Protein AF-A0A7J6I2P7-F1 (afdb_monomer_lite)

InterPro domains:
  IPR008030 NmrA-like domain [PF05368] (2-111)
  IPR036291 NAD(P)-binding domain superfamily [SSF51735] (2-71)
  IPR050608 NmrA-type oxidoreductase, Isoflavone reductase subfamily [PTHR43349] (1-120)

Sequence (121 aa):
VYVDEDDIARYTVKTVDDPRTLNKTVYLRPPKNILSQREVIGVWEKLIGKELHKSSISKQEFLANAKDLDYAWQVGMGHYYNVFFEGCLTNFEIGDEGVEATELYPEINYVSAVDYMKRYL

Foldseek 3Di:
DDFDPVVVVVLVVVLPPDPVLVQAAEAEDDPLAPDAPVVLQVLLCVLVVHDDDDDDDDLVRLLVVLPPDDPVSVVVSVVVSCCHPVVVNPPDDADPRYDYSCVVCVVDPTQGSNNVSNVVD

Secondary structure (DSSP, 8-state):
----HHHHHHHHHHHTT-TTTTT-EEE---GGG---HHHHHHHHHHHHTSPPP-----HHHHHHHHTTS-HHHHHHHHHHHIIIII-TTTSS---TTEEEHHHH-TT--PPPHHHHHGGG-

Radius of gyration: 17.25 Å; chains: 1; bounding box: 45×24×47 Å

Organism: Cannabis sativa (NCBI:txid3483)

Structure (mmCIF, N/CA/C/O backbone):
data_AF-A0A7J6I2P7-F1
#
_entry.id   AF-A0A7J6I2P7-F1
#
loop_
_atom_site.group_PDB
_atom_site.id
_atom_site.type_symbol
_atom_site.label_atom_id
_atom_site.label_alt_id
_atom_site.label_comp_id
_atom_site.label_asym_id
_atom_site.label_entity_id
_atom_site.label_seq_id
_atom_site.pdbx_PDB_ins_code
_atom_site.Cartn_x
_atom_site.Cartn_y
_atom_site.Cartn_z
_atom_site.occupancy
_atom_site.B_iso_or_equiv
_atom_site.auth_seq_id
_atom_site.auth_comp_id
_atom_site.auth_asym_id
_atom_site.auth_atom_id
_atom_site.pdbx_PDB_model_num
ATOM 1 N N . VAL A 1 1 ? -1.484 2.382 0.071 1.00 96.69 1 VAL A N 1
ATOM 2 C CA . VAL A 1 1 ? -1.370 1.634 -1.201 1.00 96.69 1 VAL A CA 1
ATOM 3 C C . VAL A 1 1 ? -1.627 0.180 -0.886 1.00 96.69 1 VAL A C 1
ATOM 5 O O . VAL A 1 1 ? -1.043 -0.307 0.073 1.00 96.69 1 VAL A O 1
ATOM 8 N N . TYR A 1 2 ? -2.520 -0.467 -1.627 1.00 97.75 2 TYR A N 1
ATOM 9 C CA . TYR A 1 2 ? -2.902 -1.864 -1.406 1.00 97.75 2 TYR A CA 1
ATOM 10 C C . TYR A 1 2 ? -2.613 -2.662 -2.675 1.00 97.75 2 TYR A C 1
ATOM 12 O O . TYR A 1 2 ? -2.937 -2.207 -3.771 1.00 97.75 2 TYR A O 1
ATOM 20 N N . VAL A 1 3 ? -1.988 -3.826 -2.556 1.00 98.19 3 VAL A N 1
ATOM 21 C CA . VAL A 1 3 ? -1.635 -4.663 -3.708 1.00 98.19 3 VAL A CA 1
ATOM 22 C C . VAL A 1 3 ? -1.940 -6.105 -3.339 1.00 98.19 3 VAL A C 1
ATOM 24 O O . VAL A 1 3 ? -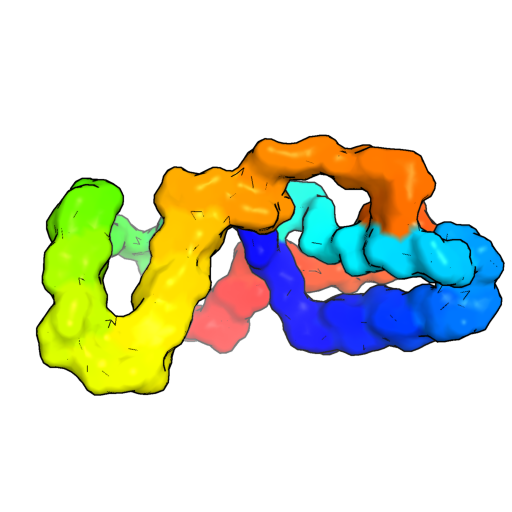1.605 -6.525 -2.235 1.00 98.19 3 VAL A O 1
ATOM 27 N N . ASP A 1 4 ? -2.617 -6.814 -4.238 1.00 98.31 4 ASP A N 1
ATOM 28 C CA . ASP A 1 4 ? -2.890 -8.243 -4.102 1.00 98.31 4 ASP A CA 1
ATOM 29 C C . ASP A 1 4 ? -1.577 -9.034 -4.193 1.00 98.31 4 ASP A C 1
ATOM 31 O O . ASP A 1 4 ? -0.670 -8.688 -4.955 1.00 98.31 4 ASP A O 1
ATOM 35 N N . GLU A 1 5 ? -1.461 -10.070 -3.373 1.00 98.44 5 GLU A N 1
ATOM 36 C CA . GLU A 1 5 ? -0.241 -10.851 -3.209 1.00 98.44 5 GLU A CA 1
ATOM 37 C C . GLU A 1 5 ? 0.193 -11.553 -4.506 1.00 98.44 5 GLU A C 1
ATOM 39 O O . GLU A 1 5 ? 1.394 -11.622 -4.792 1.00 98.44 5 GLU A O 1
ATOM 44 N N . ASP A 1 6 ? -0.758 -12.002 -5.331 1.00 98.31 6 ASP A N 1
ATOM 45 C CA . ASP A 1 6 ? -0.455 -12.638 -6.614 1.00 98.31 6 ASP A CA 1
ATOM 46 C C . ASP A 1 6 ? 0.070 -11.608 -7.619 1.00 98.31 6 ASP A C 1
ATOM 48 O O . ASP A 1 6 ? 0.984 -11.896 -8.396 1.00 98.31 6 ASP A O 1
ATOM 52 N N . ASP A 1 7 ? -0.447 -10.379 -7.591 1.00 98.38 7 ASP A N 1
ATOM 53 C CA . ASP A 1 7 ? 0.071 -9.302 -8.435 1.00 98.38 7 ASP A CA 1
ATOM 54 C C . ASP A 1 7 ? 1.473 -8.868 -8.015 1.00 98.38 7 ASP A C 1
ATOM 56 O O . ASP A 1 7 ? 2.316 -8.657 -8.890 1.00 98.38 7 ASP A O 1
ATOM 60 N N . ILE A 1 8 ? 1.763 -8.804 -6.707 1.00 98.50 8 ILE A N 1
ATOM 61 C CA . ILE A 1 8 ? 3.133 -8.592 -6.210 1.00 98.50 8 ILE A CA 1
ATOM 62 C C . ILE A 1 8 ? 4.059 -9.634 -6.844 1.00 98.50 8 ILE A C 1
ATOM 64 O O . ILE A 1 8 ? 5.058 -9.265 -7.460 1.00 98.50 8 ILE A O 1
ATOM 68 N N . ALA A 1 9 ? 3.697 -10.919 -6.777 1.00 98.56 9 ALA A N 1
ATOM 69 C CA . ALA A 1 9 ? 4.503 -11.993 -7.350 1.00 98.56 9 ALA A CA 1
ATOM 70 C C . ALA A 1 9 ? 4.684 -11.842 -8.872 1.00 98.56 9 ALA A C 1
ATOM 72 O O . ALA A 1 9 ? 5.799 -11.976 -9.384 1.00 98.56 9 ALA A O 1
ATOM 73 N N . ARG A 1 10 ? 3.612 -11.515 -9.606 1.00 98.38 10 ARG A N 1
ATOM 74 C CA . ARG A 1 10 ? 3.651 -11.303 -11.064 1.00 98.38 10 ARG A CA 1
ATOM 75 C C . ARG A 1 10 ? 4.585 -10.159 -11.450 1.00 98.38 10 ARG A C 1
ATOM 77 O O . ARG A 1 10 ? 5.408 -10.337 -12.350 1.00 98.38 10 ARG A O 1
ATOM 84 N N . TYR A 1 11 ? 4.482 -9.014 -10.776 1.00 98.50 11 TYR A N 1
ATOM 85 C CA . TYR A 1 11 ? 5.379 -7.884 -11.008 1.00 98.50 11 TYR A CA 1
ATOM 86 C C . TYR A 1 11 ? 6.820 -8.245 -10.645 1.00 98.50 11 TYR A C 1
ATOM 88 O O . TYR A 1 11 ? 7.719 -7.993 -11.440 1.00 98.50 11 TYR A O 1
ATOM 96 N N . THR A 1 12 ? 7.059 -8.907 -9.510 1.00 98.56 12 THR A N 1
ATOM 97 C CA . THR A 1 12 ? 8.406 -9.344 -9.118 1.00 98.56 12 THR A CA 1
ATOM 98 C C . THR A 1 12 ? 9.044 -10.240 -10.180 1.00 98.56 12 THR A C 1
ATOM 100 O O . THR A 1 12 ? 10.169 -9.972 -10.591 1.00 98.56 12 THR A O 1
ATOM 103 N N . VAL A 1 13 ? 8.331 -11.241 -10.706 1.00 98.38 13 VAL A N 1
ATOM 104 C CA . VAL A 1 13 ? 8.865 -12.122 -11.763 1.00 98.38 13 VAL A CA 1
ATOM 105 C C . VAL A 1 13 ? 9.206 -11.341 -13.034 1.00 98.38 13 VAL A C 1
ATOM 107 O O . VAL A 1 13 ? 10.249 -11.583 -13.637 1.00 98.38 13 VAL A O 1
ATOM 110 N N . LYS A 1 14 ? 8.377 -10.365 -13.426 1.00 98.06 14 LYS A N 1
ATOM 111 C CA . LYS A 1 14 ? 8.650 -9.506 -14.592 1.00 98.06 14 LYS A CA 1
ATOM 112 C C . LYS A 1 14 ? 9.931 -8.688 -14.455 1.00 98.06 14 LYS A C 1
ATOM 114 O O . LYS A 1 14 ? 10.557 -8.391 -15.466 1.00 98.06 14 LYS A O 1
ATOM 119 N N . THR A 1 15 ? 10.316 -8.344 -13.228 1.00 97.94 15 THR A N 1
ATOM 120 C CA . THR A 1 15 ? 11.482 -7.492 -12.970 1.00 97.94 15 THR A CA 1
ATOM 121 C C . THR A 1 15 ? 12.820 -8.223 -13.028 1.00 97.94 15 THR A C 1
ATOM 123 O O . THR A 1 15 ? 13.839 -7.546 -13.092 1.00 97.94 15 THR A O 1
ATOM 126 N N . VAL A 1 16 ? 12.847 -9.563 -13.001 1.00 97.69 16 VAL A N 1
ATOM 127 C CA . VAL A 1 16 ? 14.088 -10.342 -12.806 1.00 97.69 16 VAL A CA 1
ATOM 128 C C . VAL A 1 16 ? 15.095 -10.141 -13.942 1.00 97.69 16 VAL A C 1
ATOM 130 O O . VAL A 1 16 ? 16.265 -9.883 -13.675 1.00 97.69 16 VAL A O 1
ATOM 133 N N . ASP A 1 17 ? 14.633 -10.220 -15.191 1.00 97.44 17 ASP A N 1
ATOM 134 C CA . ASP A 1 17 ? 15.485 -10.149 -16.389 1.00 97.44 17 ASP A CA 1
ATOM 135 C C . ASP A 1 17 ? 15.293 -8.840 -17.180 1.00 97.44 17 ASP A C 1
ATOM 137 O O . ASP A 1 17 ? 15.722 -8.717 -18.329 1.00 97.44 17 ASP A O 1
ATOM 141 N N . ASP A 1 18 ? 14.618 -7.850 -16.591 1.00 98.31 18 ASP A N 1
ATOM 142 C CA . ASP A 1 18 ? 14.362 -6.567 -17.240 1.00 98.31 18 ASP A CA 1
ATOM 143 C C . ASP A 1 18 ? 15.523 -5.590 -16.982 1.00 98.31 18 ASP A C 1
ATOM 145 O O . ASP A 1 18 ? 15.720 -5.145 -15.853 1.00 98.31 18 ASP A O 1
ATOM 149 N N . PRO A 1 19 ? 16.294 -5.168 -17.998 1.00 98.00 19 PRO A N 1
ATOM 150 C CA . PRO A 1 19 ? 17.409 -4.248 -17.780 1.00 98.00 19 PRO A CA 1
ATOM 151 C C . PRO A 1 19 ? 16.970 -2.880 -17.229 1.00 98.00 19 PRO A C 1
ATOM 153 O O . PRO A 1 19 ? 17.800 -2.160 -16.678 1.00 98.00 19 PRO A O 1
ATOM 156 N N . ARG A 1 20 ? 15.682 -2.510 -17.342 1.00 97.81 20 ARG A N 1
ATOM 157 C CA . ARG A 1 20 ? 15.133 -1.258 -16.788 1.00 97.81 20 ARG A CA 1
ATOM 158 C C . ARG A 1 20 ? 15.066 -1.262 -15.257 1.00 97.81 20 ARG A C 1
ATOM 160 O O . ARG A 1 20 ? 14.976 -0.191 -14.664 1.00 97.81 20 ARG A O 1
ATOM 167 N N . THR A 1 21 ? 15.109 -2.434 -14.620 1.00 98.31 21 THR A N 1
ATOM 168 C CA . THR A 1 21 ? 15.010 -2.604 -13.158 1.00 98.31 21 THR A CA 1
ATOM 169 C C . THR A 1 21 ? 16.371 -2.869 -12.503 1.00 98.31 21 THR A C 1
ATOM 171 O O . THR A 1 21 ? 16.477 -2.859 -11.275 1.00 98.31 21 THR A O 1
ATOM 174 N N . LEU A 1 22 ? 17.432 -3.068 -13.298 1.00 98.00 22 LEU A N 1
ATOM 175 C CA . LEU A 1 22 ? 18.784 -3.326 -12.806 1.00 98.00 22 LEU A CA 1
ATOM 176 C C . LEU A 1 22 ? 19.274 -2.174 -11.915 1.00 98.00 22 LEU A C 1
ATOM 178 O O . LEU A 1 22 ? 19.367 -1.030 -12.360 1.00 98.00 22 LEU A O 1
ATOM 182 N N . ASN A 1 23 ? 19.640 -2.494 -10.669 1.00 97.62 23 ASN A N 1
ATOM 183 C CA . ASN A 1 23 ? 20.067 -1.528 -9.649 1.00 97.62 23 ASN A CA 1
ATOM 184 C C . ASN A 1 23 ? 19.030 -0.417 -9.379 1.00 97.62 23 ASN A C 1
ATOM 186 O O . ASN A 1 23 ? 19.402 0.715 -9.072 1.00 97.62 23 ASN A O 1
ATOM 190 N N . LYS A 1 24 ? 17.733 -0.726 -9.509 1.00 98.31 24 LYS A N 1
ATOM 191 C CA . LYS A 1 24 ? 16.628 0.186 -9.187 1.00 98.31 24 LYS A CA 1
ATOM 192 C C . LYS A 1 24 ? 15.780 -0.348 -8.041 1.00 98.31 24 LYS A C 1
ATOM 194 O O . LYS A 1 24 ? 15.671 -1.554 -7.831 1.00 98.31 24 LYS A O 1
ATOM 199 N N . THR A 1 25 ? 15.117 0.564 -7.338 1.00 98.50 25 THR A N 1
ATOM 200 C CA . THR A 1 25 ? 13.995 0.211 -6.462 1.00 98.50 25 THR A CA 1
ATOM 201 C C . THR A 1 25 ? 12.717 0.167 -7.292 1.00 98.50 25 THR A C 1
ATOM 203 O O . THR A 1 25 ? 12.304 1.182 -7.850 1.00 98.50 25 THR A O 1
ATOM 206 N N . VAL A 1 26 ? 12.075 -0.997 -7.374 1.00 98.38 26 VAL A N 1
ATOM 207 C CA . VAL A 1 26 ? 10.781 -1.134 -8.053 1.00 98.38 26 VAL A CA 1
ATOM 208 C C . VAL A 1 26 ? 9.662 -0.870 -7.048 1.00 98.38 26 VAL A C 1
ATOM 210 O O . VAL A 1 26 ? 9.519 -1.587 -6.059 1.00 98.38 26 VAL A O 1
ATOM 213 N N . TYR A 1 27 ? 8.863 0.160 -7.302 1.00 98.56 27 TYR A N 1
ATOM 214 C CA . TYR A 1 27 ? 7.700 0.521 -6.504 1.00 98.56 27 TYR A CA 1
ATOM 215 C C . TYR A 1 27 ? 6.431 -0.082 -7.098 1.00 98.56 27 TYR A C 1
ATOM 217 O O . TYR A 1 27 ? 6.265 -0.152 -8.314 1.00 98.56 27 TYR A O 1
ATOM 225 N N . LEU A 1 28 ? 5.510 -0.467 -6.217 1.00 98.38 28 LEU A N 1
ATOM 226 C CA . LEU A 1 28 ? 4.166 -0.900 -6.577 1.00 98.38 28 LEU A CA 1
ATOM 227 C C . LEU A 1 28 ? 3.177 0.151 -6.090 1.00 98.38 28 LEU A C 1
ATOM 229 O O . LEU A 1 28 ? 2.831 0.184 -4.908 1.00 98.38 28 LEU A O 1
ATOM 233 N N . ARG A 1 29 ? 2.737 1.030 -6.991 1.00 97.88 29 ARG A N 1
ATOM 234 C CA . ARG A 1 29 ? 1.734 2.068 -6.719 1.00 97.88 29 ARG A CA 1
ATOM 235 C C . ARG A 1 29 ? 0.597 2.019 -7.750 1.00 97.88 29 ARG A C 1
ATOM 237 O O . ARG A 1 29 ? 0.341 3.022 -8.412 1.00 97.88 29 ARG A O 1
ATOM 244 N N . PRO A 1 30 ? -0.139 0.891 -7.853 1.00 97.88 30 PRO A N 1
ATOM 245 C CA . PRO A 1 30 ? -1.259 0.770 -8.780 1.00 97.88 30 PRO A CA 1
ATOM 246 C C . PRO A 1 30 ? -2.278 1.901 -8.566 1.00 97.88 30 PRO A C 1
ATOM 248 O O . PRO A 1 30 ? -2.840 1.993 -7.467 1.00 97.88 30 PRO A O 1
ATOM 251 N N . PRO A 1 31 ? -2.571 2.737 -9.584 1.00 96.75 31 PRO A N 1
ATOM 252 C CA . PRO A 1 31 ? -3.344 3.967 -9.401 1.00 96.75 31 PRO A CA 1
ATOM 253 C C . PRO A 1 31 ? -4.709 3.777 -8.730 1.00 96.75 31 PRO A C 1
ATOM 255 O O . PRO A 1 31 ? -5.098 4.579 -7.886 1.00 96.75 31 PRO A O 1
ATOM 258 N N . LYS A 1 32 ? -5.431 2.687 -9.035 1.00 97.12 32 LYS A N 1
ATOM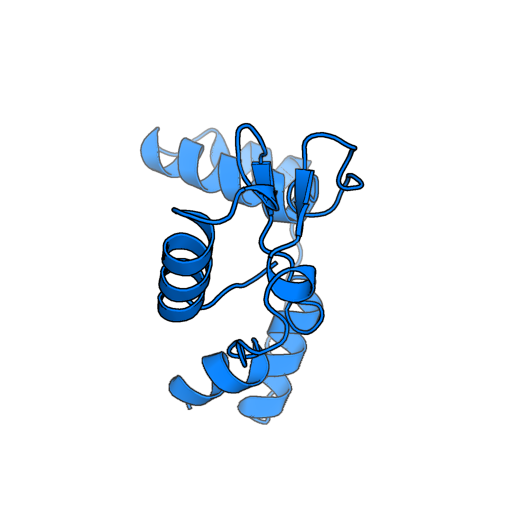 259 C CA . LYS A 1 32 ? -6.751 2.411 -8.429 1.00 97.12 32 LYS A CA 1
ATOM 260 C C . LYS A 1 32 ? -6.686 1.964 -6.963 1.00 97.12 32 LYS A C 1
ATOM 262 O O . LYS A 1 32 ? -7.729 1.902 -6.314 1.00 97.12 32 LYS A O 1
ATOM 267 N N . ASN A 1 33 ? -5.500 1.651 -6.441 1.00 98.31 33 ASN A N 1
ATOM 268 C CA . ASN A 1 33 ? -5.314 1.159 -5.073 1.00 98.31 33 ASN A CA 1
ATOM 269 C C . ASN A 1 33 ? -4.477 2.116 -4.205 1.00 98.31 33 ASN A C 1
ATOM 271 O O . ASN A 1 33 ? -4.093 1.778 -3.076 1.00 98.31 33 ASN A O 1
ATOM 275 N N . ILE A 1 34 ? -4.200 3.323 -4.703 1.00 98.00 34 ILE A N 1
ATOM 276 C CA . ILE A 1 34 ? -3.725 4.434 -3.884 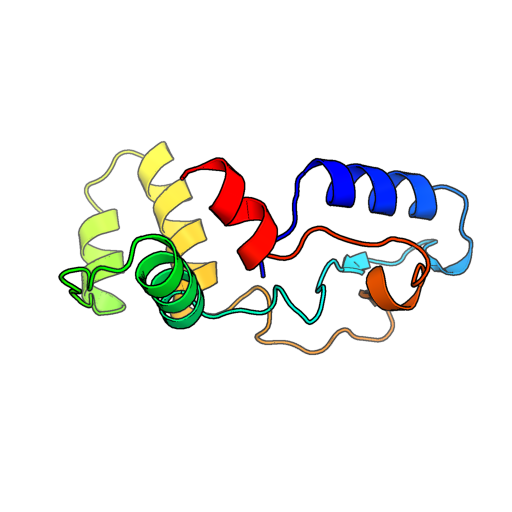1.00 98.00 34 ILE A CA 1
ATOM 277 C C . ILE A 1 34 ? -4.949 5.038 -3.194 1.00 98.00 34 ILE A C 1
ATOM 279 O O . ILE A 1 34 ? -5.622 5.908 -3.730 1.00 98.00 34 ILE A O 1
ATOM 283 N N . LEU A 1 35 ? -5.264 4.508 -2.014 1.00 98.06 35 LEU A N 1
ATOM 284 C CA . LEU A 1 35 ? -6.444 4.878 -1.239 1.00 98.06 35 LEU A CA 1
ATOM 285 C C . LEU A 1 35 ? -6.043 5.196 0.200 1.00 98.06 35 LEU A C 1
ATOM 287 O O . LEU A 1 35 ? -5.209 4.505 0.798 1.00 98.06 35 LEU A O 1
ATOM 291 N N . SER A 1 36 ? -6.688 6.201 0.776 1.00 97.81 36 SER A N 1
ATOM 292 C CA . SER A 1 36 ? -6.718 6.430 2.216 1.00 97.81 36 SER A CA 1
ATOM 293 C C . SER A 1 36 ? -7.546 5.353 2.926 1.00 97.81 36 SER A C 1
ATOM 295 O O . SER A 1 36 ? -8.387 4.676 2.329 1.00 97.81 36 SER A O 1
ATOM 297 N N . GLN A 1 37 ? -7.367 5.220 4.243 1.00 97.31 37 GLN A N 1
ATOM 298 C CA . GLN A 1 37 ? -8.190 4.313 5.052 1.00 97.31 37 GLN A CA 1
ATOM 299 C C . GLN A 1 37 ? -9.690 4.644 4.947 1.00 97.31 37 GLN A C 1
ATOM 301 O O . GLN A 1 37 ? -10.520 3.740 4.901 1.00 97.31 37 GLN A O 1
ATOM 306 N N . ARG A 1 38 ? -10.052 5.934 4.866 1.00 97.25 38 ARG A N 1
ATOM 307 C CA . ARG A 1 38 ? -11.456 6.359 4.739 1.00 97.25 38 ARG A CA 1
ATOM 308 C C . ARG A 1 38 ? -12.062 5.941 3.404 1.00 97.25 38 ARG A C 1
ATOM 310 O O . ARG A 1 38 ? -13.219 5.540 3.376 1.00 97.25 38 ARG A O 1
ATOM 317 N N . GLU A 1 39 ? -11.297 6.010 2.319 1.00 98.25 39 GLU A N 1
ATOM 318 C CA . GLU A 1 39 ? -11.758 5.555 1.004 1.00 98.25 39 GLU A CA 1
ATOM 319 C C . GLU A 1 39 ? -11.934 4.037 0.966 1.00 98.25 39 GLU A C 1
ATOM 321 O O . GLU A 1 39 ? -12.943 3.566 0.451 1.00 98.25 39 GLU A O 1
ATOM 326 N N . VAL A 1 40 ? -11.022 3.277 1.585 1.00 98.06 40 VAL A N 1
ATOM 327 C CA . VAL A 1 40 ? -11.172 1.821 1.763 1.00 98.06 40 VAL A CA 1
ATOM 328 C C . VAL A 1 40 ? -12.444 1.479 2.539 1.00 98.06 40 VAL A C 1
ATOM 330 O O . VAL A 1 40 ? -13.228 0.646 2.091 1.00 98.06 40 VAL A O 1
ATOM 333 N N . ILE A 1 41 ? -12.698 2.162 3.659 1.00 98.00 41 ILE A N 1
ATOM 334 C CA . ILE A 1 41 ? -13.939 1.988 4.427 1.00 98.00 41 ILE A CA 1
ATOM 335 C C . ILE A 1 41 ? -15.158 2.340 3.568 1.00 98.00 41 ILE A C 1
ATOM 337 O O . ILE A 1 41 ?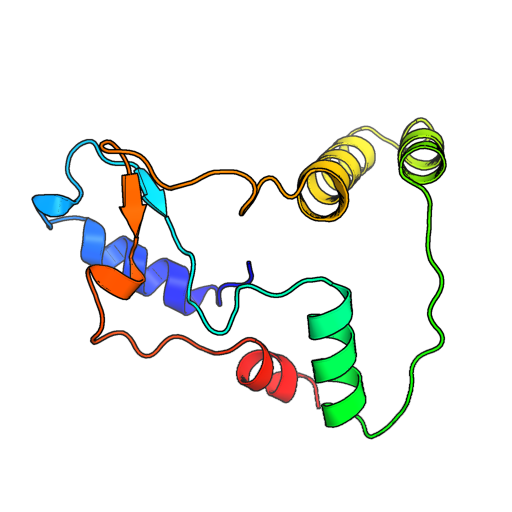 -16.124 1.589 3.558 1.00 98.00 41 ILE A O 1
ATOM 341 N N . GLY A 1 42 ? -15.107 3.431 2.800 1.00 98.19 42 GLY A N 1
ATOM 342 C CA . GLY A 1 42 ? -16.201 3.828 1.913 1.00 98.19 42 GLY A CA 1
ATOM 343 C C . GLY A 1 42 ? -16.466 2.827 0.782 1.00 98.19 42 GLY A C 1
ATOM 344 O O . GLY A 1 42 ? -17.616 2.640 0.388 1.00 98.19 42 GLY A O 1
ATOM 345 N N . VAL A 1 43 ? -15.431 2.157 0.265 1.00 97.81 43 VAL A N 1
ATOM 346 C CA . VAL A 1 43 ? -15.593 1.015 -0.649 1.00 97.81 43 VAL A CA 1
ATOM 347 C C . VAL A 1 43 ? -16.330 -0.115 0.062 1.00 97.81 43 VAL A C 1
ATOM 349 O O . VAL A 1 43 ? -17.320 -0.617 -0.466 1.00 97.81 43 VAL A O 1
ATOM 352 N N . TRP A 1 44 ? -15.896 -0.473 1.269 1.00 98.50 44 TRP A N 1
ATOM 353 C CA . TRP A 1 44 ? -16.505 -1.553 2.035 1.00 98.50 44 TRP A CA 1
ATOM 354 C C . TRP A 1 44 ? -17.971 -1.275 2.399 1.00 98.50 44 TRP A C 1
ATOM 356 O O . TRP A 1 44 ? -18.824 -2.121 2.157 1.00 98.50 44 TRP A O 1
ATOM 366 N N . GLU A 1 45 ? -18.298 -0.074 2.882 1.00 98.44 45 GLU A N 1
ATOM 367 C CA . GLU A 1 45 ? -19.670 0.350 3.213 1.00 98.44 45 GLU A CA 1
ATOM 368 C C . GLU A 1 45 ? -20.616 0.261 2.007 1.00 98.44 45 GLU A C 1
ATOM 370 O O . GLU A 1 45 ? -21.750 -0.204 2.139 1.00 98.44 45 GLU A O 1
ATOM 375 N N . LYS A 1 46 ? -20.138 0.649 0.815 1.00 97.94 46 LYS A N 1
ATOM 376 C CA . LYS A 1 46 ? -20.893 0.499 -0.440 1.00 97.94 46 LYS A CA 1
ATOM 377 C C . LYS A 1 46 ? -21.146 -0.966 -0.784 1.00 97.94 46 LYS A C 1
ATOM 379 O O . LYS A 1 46 ? -22.230 -1.286 -1.260 1.00 97.94 46 LYS A O 1
ATOM 384 N N . LEU A 1 47 ? -20.161 -1.835 -0.560 1.00 97.94 47 LEU A N 1
ATOM 385 C CA . LEU A 1 47 ? -20.265 -3.266 -0.844 1.00 97.94 47 LEU A CA 1
ATOM 386 C C . LEU A 1 47 ? -21.253 -3.971 0.096 1.00 97.94 47 LEU A C 1
ATOM 388 O O . LEU A 1 47 ? -22.063 -4.766 -0.369 1.00 97.94 47 LEU A O 1
ATOM 392 N N . ILE A 1 48 ? -21.233 -3.648 1.392 1.00 97.94 48 ILE A N 1
ATOM 393 C CA . ILE A 1 48 ? -22.133 -4.264 2.384 1.00 97.94 48 ILE A CA 1
ATOM 394 C C . ILE A 1 48 ? -23.501 -3.569 2.495 1.00 97.94 48 ILE A C 1
ATOM 396 O O . ILE A 1 48 ? -24.364 -4.033 3.239 1.00 97.94 48 ILE A O 1
ATOM 400 N N . GLY A 1 49 ? -23.702 -2.434 1.815 1.00 98.06 49 GLY A N 1
ATOM 401 C CA . GLY A 1 49 ? -24.946 -1.657 1.863 1.00 98.06 49 GLY A CA 1
ATOM 402 C C . GLY A 1 49 ? -25.273 -1.076 3.245 1.00 98.06 49 GLY A C 1
ATOM 403 O O . GLY A 1 49 ? -26.441 -0.841 3.554 1.00 98.06 49 GLY A O 1
ATOM 404 N N . LYS A 1 50 ? -24.263 -0.876 4.098 1.00 97.88 50 LYS A N 1
ATOM 405 C CA . LYS A 1 50 ? -24.420 -0.437 5.489 1.00 97.88 50 LYS A CA 1
ATOM 406 C C . LYS A 1 50 ? -23.316 0.536 5.877 1.00 97.88 50 LYS A C 1
ATOM 408 O O . LYS A 1 50 ? -22.142 0.286 5.622 1.00 97.88 50 LYS A O 1
ATOM 413 N N . GLU A 1 51 ? -23.696 1.594 6.586 1.00 98.06 51 GLU A N 1
ATOM 414 C CA . GLU A 1 51 ? -22.739 2.490 7.228 1.00 98.06 51 GLU A CA 1
ATOM 415 C C . GLU A 1 51 ? -22.160 1.868 8.504 1.00 98.06 51 GLU A C 1
ATOM 417 O O . GLU A 1 51 ? -22.874 1.364 9.378 1.00 98.06 51 GLU A O 1
ATOM 422 N N . LEU A 1 52 ? -20.839 1.927 8.626 1.00 98.25 52 LEU A N 1
ATOM 423 C CA . LEU A 1 52 ? -20.105 1.535 9.815 1.00 98.25 52 LEU A CA 1
ATOM 424 C C . LEU A 1 52 ? -20.038 2.698 10.806 1.00 98.25 52 LEU A C 1
ATOM 426 O O . LEU A 1 52 ? -19.860 3.864 10.433 1.00 98.25 52 LEU A O 1
ATOM 430 N N . HIS A 1 53 ? -20.108 2.367 12.095 1.00 98.06 53 HIS A N 1
ATOM 431 C CA . HIS A 1 53 ? -19.738 3.303 13.148 1.00 98.06 53 HIS A CA 1
ATOM 432 C C . HIS A 1 53 ? -18.227 3.562 13.076 1.00 98.06 53 HIS A C 1
ATOM 434 O O . HIS A 1 53 ? -17.429 2.627 13.132 1.00 98.06 53 HIS A O 1
ATOM 440 N N . LYS A 1 54 ? -17.839 4.832 12.954 1.00 97.31 54 LYS A N 1
ATOM 441 C CA . LYS A 1 54 ? -16.451 5.263 12.757 1.00 97.31 54 LYS A CA 1
ATOM 442 C C . LYS A 1 54 ? -15.993 6.075 13.965 1.00 97.31 54 LYS A C 1
ATOM 444 O O . LYS A 1 54 ? -16.671 7.020 14.356 1.00 97.31 54 LYS A O 1
ATOM 449 N N . SER A 1 55 ? -14.832 5.742 14.511 1.00 97.12 55 SER A N 1
ATOM 450 C CA . SER A 1 55 ? -14.101 6.571 15.471 1.00 97.12 55 SER A CA 1
ATOM 451 C C . SER A 1 55 ? -12.771 7.016 14.862 1.00 97.12 55 SER A C 1
ATOM 453 O O . SER A 1 55 ? -12.286 6.425 13.897 1.00 97.12 55 SER A O 1
ATOM 455 N N . SER A 1 56 ? -12.196 8.081 15.414 1.00 96.19 56 SER A N 1
ATOM 456 C CA . SER A 1 56 ? -10.869 8.577 15.048 1.00 96.19 56 SER A CA 1
ATOM 457 C C . SER A 1 56 ? -9.984 8.569 16.286 1.00 96.19 56 SER A C 1
ATOM 459 O O . SER A 1 56 ? -10.473 8.820 17.384 1.00 96.19 56 SER A O 1
ATOM 461 N N . ILE A 1 57 ? -8.690 8.336 16.092 1.00 96.88 57 ILE A N 1
ATOM 462 C CA . ILE A 1 57 ? -7.670 8.396 17.140 1.00 96.88 57 ILE A CA 1
ATOM 463 C C . ILE A 1 57 ? -6.595 9.406 16.727 1.00 96.88 57 ILE A C 1
ATOM 465 O O . ILE A 1 57 ? -6.232 9.491 15.551 1.00 96.88 57 ILE A O 1
ATOM 469 N N . SER A 1 58 ? -6.116 10.213 17.674 1.00 97.44 58 SER A N 1
ATOM 470 C CA . SER A 1 58 ? -5.045 11.183 17.402 1.00 97.44 58 SER A CA 1
ATOM 471 C C . SER A 1 58 ? -3.679 10.495 17.275 1.00 97.44 58 SER A C 1
ATOM 473 O O . SER A 1 58 ? -3.479 9.405 17.811 1.00 97.44 58 SER A O 1
ATOM 475 N N . LYS A 1 59 ? -2.705 11.146 16.615 1.00 96.19 59 LYS A N 1
ATOM 476 C CA . LYS A 1 59 ? -1.312 10.651 16.545 1.00 96.19 59 LYS A CA 1
ATOM 477 C C . LYS A 1 59 ? -0.749 10.378 17.944 1.00 96.19 59 LYS A C 1
ATOM 479 O O . LYS A 1 59 ? -0.129 9.347 18.181 1.00 96.19 59 LYS A O 1
ATOM 484 N N . GLN A 1 60 ? -0.977 11.310 18.869 1.00 96.19 60 GLN A N 1
ATOM 485 C CA . GLN A 1 60 ? -0.467 11.254 20.236 1.00 96.19 60 GLN A CA 1
ATOM 486 C C . GLN A 1 60 ? -1.082 10.094 21.019 1.00 96.19 60 GLN A C 1
ATOM 488 O O . GLN A 1 60 ? -0.362 9.363 21.692 1.00 96.19 60 GLN A O 1
ATOM 493 N N . GLU A 1 61 ? -2.396 9.911 20.907 1.00 96.56 61 GLU A N 1
ATOM 494 C CA . GLU A 1 61 ? -3.114 8.829 21.580 1.00 96.56 61 GLU A CA 1
ATOM 495 C C . GLU A 1 61 ? -2.734 7.459 21.008 1.00 96.56 61 GLU A C 1
ATOM 497 O O . GLU A 1 61 ? -2.471 6.533 21.768 1.00 96.56 61 GLU A O 1
ATOM 502 N N . PHE A 1 62 ? -2.598 7.344 19.683 1.00 95.75 62 PHE A N 1
ATOM 503 C CA . PHE A 1 62 ? -2.140 6.114 19.035 1.00 95.75 62 PHE A CA 1
ATOM 504 C C . PHE A 1 62 ? -0.757 5.684 19.550 1.00 95.75 62 PHE A C 1
ATOM 506 O O . PHE A 1 62 ? -0.556 4.528 19.918 1.00 95.75 62 PHE A O 1
ATOM 513 N N . LEU A 1 63 ? 0.188 6.628 19.634 1.00 95.06 63 LEU A N 1
ATOM 514 C CA . LEU A 1 63 ? 1.530 6.366 20.158 1.00 95.06 63 LEU A CA 1
ATOM 515 C C . LEU A 1 63 ? 1.533 6.074 21.661 1.00 95.06 63 LEU A C 1
ATOM 517 O O . LEU A 1 63 ? 2.324 5.247 22.107 1.00 95.06 63 LEU A O 1
ATOM 521 N N . ALA A 1 64 ? 0.682 6.739 22.448 1.00 95.75 64 ALA A N 1
ATOM 522 C CA . ALA A 1 64 ? 0.551 6.462 23.876 1.00 95.75 64 ALA A CA 1
ATOM 523 C C . ALA A 1 64 ? 0.057 5.030 24.115 1.00 95.75 64 ALA A C 1
ATOM 525 O O . ALA A 1 64 ? 0.684 4.301 24.878 1.00 95.75 64 ALA A O 1
ATOM 526 N N . ASN A 1 65 ? -0.979 4.605 23.385 1.00 93.44 65 ASN A N 1
ATOM 527 C CA . ASN A 1 65 ? -1.544 3.259 23.483 1.00 93.44 65 ASN A CA 1
ATOM 528 C C . ASN A 1 65 ? -0.541 2.164 23.092 1.00 93.44 65 ASN A C 1
ATOM 530 O O . ASN A 1 65 ? -0.618 1.052 23.604 1.00 93.44 65 ASN A O 1
ATOM 534 N N . ALA A 1 66 ? 0.409 2.466 22.203 1.00 93.31 66 ALA A N 1
ATOM 535 C CA . ALA A 1 66 ? 1.425 1.506 21.790 1.00 93.31 66 ALA A CA 1
ATOM 536 C C . ALA A 1 66 ? 2.491 1.237 22.871 1.00 93.31 66 ALA A C 1
ATOM 538 O O . ALA A 1 66 ? 3.074 0.157 22.870 1.00 93.31 66 ALA A O 1
ATOM 539 N N . LYS A 1 67 ? 2.760 2.180 23.790 1.00 91.50 67 LYS A N 1
ATOM 540 C CA . LYS A 1 67 ? 3.884 2.083 24.749 1.00 91.50 67 LYS A CA 1
ATOM 541 C C . LYS A 1 67 ? 3.780 0.911 25.721 1.00 91.50 67 LYS A C 1
ATOM 543 O O . LYS A 1 67 ? 4.811 0.375 26.117 1.00 91.50 67 LYS A O 1
ATOM 548 N N . ASP A 1 68 ? 2.561 0.528 26.081 1.00 92.75 68 ASP A N 1
ATOM 549 C CA . ASP A 1 68 ? 2.301 -0.494 27.100 1.00 92.75 68 ASP A CA 1
ATOM 550 C C . ASP A 1 68 ? 2.099 -1.900 26.502 1.00 92.75 68 ASP A C 1
ATOM 552 O O . ASP A 1 68 ? 1.809 -2.853 27.224 1.00 92.75 68 ASP A O 1
ATOM 556 N N . LEU A 1 69 ? 2.243 -2.048 25.179 1.00 95.38 69 LEU A N 1
ATOM 557 C CA . LEU A 1 69 ? 2.121 -3.330 24.482 1.00 95.38 69 LEU A CA 1
ATOM 558 C C . LEU A 1 69 ? 3.437 -4.117 24.523 1.00 95.38 69 LEU A C 1
ATOM 560 O O . LEU A 1 69 ? 4.508 -3.543 24.719 1.00 95.38 69 LEU A O 1
ATOM 564 N N . ASP A 1 70 ? 3.393 -5.431 24.281 1.00 97.44 70 ASP A N 1
ATOM 565 C CA . ASP A 1 70 ? 4.627 -6.193 24.074 1.00 97.44 70 ASP A CA 1
ATOM 566 C C . ASP A 1 70 ? 5.337 -5.801 22.771 1.00 97.44 70 ASP A C 1
ATOM 568 O O . ASP A 1 70 ? 4.782 -5.145 21.886 1.00 97.44 70 ASP A O 1
ATOM 572 N N . TYR A 1 71 ? 6.602 -6.202 22.661 1.00 96.69 71 TYR A N 1
ATOM 573 C CA . TYR A 1 71 ? 7.484 -5.761 21.586 1.00 96.69 71 TYR A CA 1
ATOM 574 C C . TYR A 1 71 ? 6.942 -6.070 20.183 1.00 96.69 71 TYR A C 1
ATOM 576 O O . TYR A 1 71 ? 7.059 -5.233 19.288 1.00 96.69 71 TYR A O 1
ATOM 584 N N . ALA A 1 72 ? 6.317 -7.234 19.976 1.00 97.19 72 ALA A N 1
ATOM 585 C CA . ALA A 1 72 ? 5.793 -7.596 18.662 1.00 97.19 72 ALA A CA 1
ATOM 586 C C . ALA A 1 72 ? 4.631 -6.673 18.265 1.00 97.19 72 ALA A C 1
ATOM 588 O O . ALA A 1 72 ? 4.573 -6.184 17.133 1.00 97.19 72 ALA A O 1
ATOM 589 N N . TRP A 1 73 ? 3.750 -6.359 19.216 1.00 96.44 73 TRP A N 1
ATOM 590 C CA . TRP A 1 73 ? 2.683 -5.386 18.997 1.00 96.44 73 TRP A CA 1
ATOM 591 C C . TRP A 1 73 ? 3.200 -3.962 18.822 1.00 96.44 73 TRP A C 1
ATOM 593 O O . TRP A 1 73 ? 2.670 -3.242 17.978 1.00 96.44 73 TRP A O 1
ATOM 603 N N . GLN A 1 74 ? 4.249 -3.556 19.543 1.00 96.94 74 GLN A N 1
ATOM 604 C CA . GLN A 1 74 ? 4.889 -2.254 19.332 1.00 96.94 74 GLN A CA 1
ATOM 605 C C . GLN A 1 74 ? 5.416 -2.109 17.901 1.00 96.94 74 GLN A C 1
ATOM 607 O O . GLN A 1 74 ? 5.185 -1.079 17.268 1.00 96.94 74 GLN A O 1
ATOM 612 N N . VAL A 1 75 ? 6.065 -3.148 17.363 1.00 96.19 75 VAL A N 1
ATOM 613 C CA . VAL A 1 75 ? 6.533 -3.175 15.968 1.00 96.19 75 VAL A CA 1
ATOM 614 C C . VAL A 1 75 ? 5.355 -3.040 15.002 1.00 96.19 75 VAL A C 1
ATOM 616 O O . VAL A 1 75 ? 5.373 -2.173 14.127 1.00 96.19 75 VAL A O 1
ATOM 619 N N . GLY A 1 76 ? 4.293 -3.827 1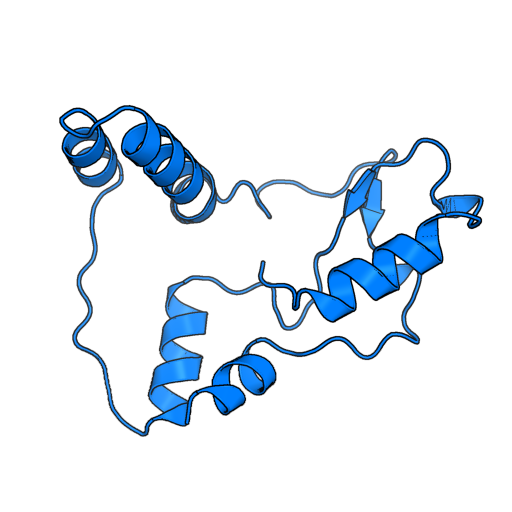5.203 1.00 96.19 76 GLY A N 1
ATOM 620 C CA . GLY A 1 76 ? 3.070 -3.734 14.404 1.00 96.19 76 GLY A CA 1
ATOM 621 C C . GLY A 1 76 ? 2.471 -2.326 14.422 1.00 96.19 76 GLY A C 1
ATOM 622 O O . GLY A 1 76 ? 2.265 -1.723 13.368 1.00 96.19 76 GLY A O 1
ATOM 623 N N . MET A 1 77 ? 2.253 -1.759 15.611 1.00 96.69 77 MET A N 1
ATOM 624 C CA . MET A 1 77 ? 1.750 -0.392 15.784 1.00 96.69 77 MET A CA 1
ATOM 625 C C . MET A 1 77 ? 2.670 0.646 15.138 1.00 96.69 77 MET A C 1
ATOM 627 O O . MET A 1 77 ? 2.175 1.576 14.506 1.00 96.69 77 MET A O 1
ATOM 631 N N . GLY A 1 78 ? 3.990 0.469 15.206 1.00 96.69 78 GLY A N 1
ATOM 632 C CA . GLY A 1 78 ? 4.955 1.313 14.504 1.00 96.69 78 GLY A CA 1
ATOM 633 C C . GLY A 1 78 ? 4.745 1.322 12.986 1.00 96.69 78 GLY A C 1
ATOM 634 O O . GLY A 1 78 ? 4.773 2.388 12.367 1.00 96.69 78 GLY A O 1
ATOM 635 N N . HIS A 1 79 ? 4.461 0.170 12.372 1.00 96.94 79 HIS A N 1
ATOM 636 C CA . HIS A 1 79 ? 4.124 0.105 10.946 1.00 96.94 79 HIS A CA 1
ATOM 637 C C . HIS A 1 79 ? 2.807 0.823 10.633 1.00 96.94 79 HIS A C 1
ATOM 639 O O . HIS A 1 79 ? 2.768 1.651 9.721 1.00 96.94 79 HIS A O 1
ATOM 645 N N . TYR A 1 80 ? 1.753 0.581 11.420 1.00 96.50 80 TYR A N 1
ATOM 646 C CA . TYR A 1 80 ? 0.474 1.289 11.283 1.00 96.50 80 TYR A CA 1
ATOM 647 C C . TYR A 1 80 ? 0.645 2.808 11.411 1.00 96.50 80 TYR A C 1
ATOM 649 O O . TYR A 1 80 ? 0.077 3.556 10.614 1.00 96.50 80 TYR A O 1
ATOM 657 N N . TYR A 1 81 ? 1.466 3.267 12.360 1.00 97.25 81 TYR A N 1
ATOM 658 C CA . TYR A 1 81 ? 1.774 4.683 12.536 1.00 97.25 81 TYR A CA 1
ATOM 659 C C . TYR A 1 81 ? 2.369 5.288 11.257 1.00 97.25 81 TYR A C 1
ATOM 661 O O . TYR A 1 81 ? 1.846 6.260 10.708 1.00 97.25 81 TYR A O 1
ATOM 669 N N . ASN A 1 82 ? 3.428 4.669 10.734 1.00 97.44 82 ASN A N 1
ATOM 670 C CA . ASN A 1 82 ? 4.106 5.161 9.538 1.00 97.44 82 ASN A CA 1
ATOM 671 C C . ASN A 1 82 ? 3.189 5.162 8.305 1.00 97.44 82 ASN A C 1
ATOM 673 O O . ASN A 1 82 ? 3.196 6.120 7.531 1.00 97.44 82 ASN A O 1
ATOM 677 N N . VAL A 1 83 ? 2.361 4.129 8.136 1.00 97.44 83 VAL A N 1
ATOM 678 C CA . VAL A 1 83 ? 1.463 4.011 6.979 1.00 97.44 83 VAL A CA 1
ATOM 679 C C . VAL A 1 83 ? 0.297 4.998 7.058 1.00 97.44 83 VAL A C 1
ATOM 681 O O . VAL A 1 83 ? 0.042 5.710 6.089 1.00 97.44 83 VAL A O 1
ATOM 684 N N . PHE A 1 84 ? -0.416 5.058 8.187 1.00 96.94 84 PHE A N 1
ATOM 685 C CA . PHE A 1 84 ? -1.684 5.792 8.284 1.00 96.94 84 PHE A CA 1
ATOM 686 C C . PHE A 1 84 ? -1.545 7.240 8.765 1.00 96.94 84 PHE A C 1
ATOM 688 O O . PHE A 1 84 ? -2.442 8.040 8.505 1.00 96.94 84 PHE A O 1
ATOM 695 N N . PHE A 1 85 ? -0.443 7.597 9.432 1.00 97.06 85 PHE A N 1
ATOM 696 C CA . PHE A 1 85 ? -0.245 8.943 9.982 1.00 97.06 85 PHE A CA 1
ATOM 697 C C . PHE A 1 85 ? 0.890 9.719 9.318 1.00 97.06 85 PHE A C 1
ATOM 699 O O . PHE A 1 85 ? 0.750 10.928 9.124 1.00 97.06 85 PHE A O 1
ATOM 706 N N . GLU A 1 86 ? 2.003 9.061 8.988 1.00 97.75 86 GLU A N 1
ATOM 707 C CA . GLU A 1 86 ? 3.107 9.695 8.245 1.00 97.75 86 GLU A CA 1
ATOM 708 C C . GLU A 1 86 ? 2.949 9.552 6.728 1.00 97.75 86 GLU A C 1
ATOM 710 O O . GLU A 1 86 ? 3.558 10.302 5.966 1.00 97.75 86 GLU A O 1
ATOM 715 N N . GLY A 1 87 ? 2.108 8.616 6.278 1.00 97.50 87 GLY A N 1
ATOM 716 C CA . GLY A 1 87 ? 1.850 8.393 4.860 1.00 97.50 87 GLY A CA 1
ATOM 717 C C . GLY A 1 87 ? 3.067 7.845 4.118 1.00 97.50 87 GLY A C 1
ATOM 718 O O . GLY A 1 87 ? 3.236 8.146 2.939 1.00 97.50 87 GLY A O 1
ATOM 719 N N . CYS A 1 88 ? 3.914 7.049 4.781 1.00 97.31 88 CYS A N 1
ATOM 720 C CA . CYS A 1 88 ? 5.224 6.630 4.264 1.00 97.31 88 CYS A CA 1
ATOM 721 C C . CYS A 1 88 ? 5.188 5.899 2.912 1.00 97.31 88 CYS A C 1
ATOM 723 O O . CYS A 1 88 ? 6.216 5.769 2.263 1.00 97.31 88 CYS A O 1
ATOM 725 N N . LEU A 1 89 ? 4.023 5.419 2.468 1.00 97.44 89 LEU A N 1
ATOM 726 C CA . LEU A 1 89 ? 3.870 4.762 1.170 1.00 97.44 89 LEU A CA 1
ATOM 727 C C . LEU A 1 89 ? 3.764 5.749 -0.002 1.00 97.44 89 LEU A C 1
ATOM 729 O O . LEU A 1 89 ? 3.996 5.339 -1.139 1.00 97.44 89 LEU A O 1
ATOM 733 N N . THR A 1 90 ? 3.387 7.009 0.246 1.00 97.00 90 THR A N 1
ATOM 734 C CA . THR A 1 90 ? 3.068 8.010 -0.793 1.00 97.00 90 THR A CA 1
ATOM 735 C C . THR A 1 90 ? 3.498 9.437 -0.445 1.00 97.00 90 THR A C 1
ATOM 737 O O . THR A 1 90 ? 3.168 10.358 -1.181 1.00 97.00 90 THR A O 1
ATOM 740 N N . ASN A 1 91 ? 4.214 9.661 0.658 1.00 97.38 91 ASN A N 1
ATOM 741 C CA . ASN A 1 91 ? 4.682 10.991 1.073 1.00 97.38 91 ASN A CA 1
ATOM 742 C C . ASN A 1 91 ? 5.968 11.447 0.352 1.00 97.38 91 ASN A C 1
ATOM 744 O O . ASN A 1 91 ? 6.646 12.363 0.814 1.00 97.38 91 ASN A O 1
ATOM 748 N N . PHE A 1 92 ? 6.301 10.803 -0.767 1.00 97.19 92 PHE A N 1
ATOM 749 C CA . PHE A 1 92 ? 7.459 11.101 -1.598 1.00 97.19 92 PHE A CA 1
ATOM 750 C C . PHE A 1 92 ? 7.192 10.736 -3.062 1.00 97.19 92 PHE A C 1
ATOM 752 O O . PHE A 1 92 ? 6.459 9.781 -3.361 1.00 97.19 92 PHE A O 1
ATOM 759 N N . GLU A 1 93 ? 7.860 11.458 -3.956 1.00 96.81 93 GLU A N 1
ATOM 760 C CA . GLU A 1 93 ? 7.924 11.143 -5.382 1.00 96.81 93 GLU A CA 1
ATOM 761 C C . GLU A 1 93 ? 8.996 10.090 -5.664 1.00 96.81 93 GLU A C 1
ATOM 763 O O . GLU A 1 93 ? 10.053 10.073 -5.030 1.00 96.81 93 GLU A O 1
ATOM 768 N N . ILE A 1 94 ? 8.732 9.208 -6.627 1.00 97.38 94 ILE A N 1
ATOM 769 C CA . ILE A 1 94 ? 9.711 8.208 -7.065 1.00 97.38 94 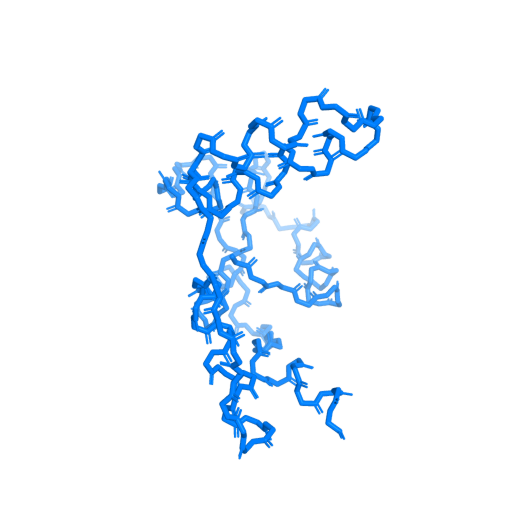ILE A CA 1
ATOM 770 C C . ILE A 1 94 ? 10.835 8.945 -7.810 1.00 97.38 94 ILE A C 1
ATOM 772 O O . ILE A 1 94 ? 10.591 9.562 -8.841 1.00 97.38 94 ILE A O 1
ATOM 776 N N . GLY A 1 95 ? 12.052 8.914 -7.260 1.00 95.75 95 GLY A N 1
ATOM 777 C CA . GLY A 1 95 ? 13.231 9.546 -7.864 1.00 95.75 95 GLY A CA 1
ATOM 778 C C . GLY A 1 95 ? 13.902 8.690 -8.943 1.00 95.75 95 GLY A C 1
ATOM 779 O O . GLY A 1 95 ? 13.465 7.579 -9.223 1.00 95.75 95 GLY A O 1
ATOM 780 N N . ASP A 1 96 ? 15.022 9.173 -9.488 1.00 94.44 96 ASP A N 1
ATOM 781 C CA . ASP A 1 96 ? 15.720 8.572 -10.642 1.00 94.44 96 ASP A CA 1
ATOM 782 C C . ASP A 1 96 ? 16.200 7.123 -10.430 1.00 94.44 96 ASP A C 1
ATOM 784 O O . ASP A 1 96 ? 16.394 6.371 -11.387 1.00 94.44 96 ASP A O 1
ATOM 788 N N . GLU A 1 97 ? 16.427 6.710 -9.182 1.00 95.88 97 GLU A N 1
ATOM 789 C CA . GLU A 1 97 ? 16.803 5.335 -8.810 1.00 95.88 97 GLU A CA 1
ATOM 790 C C . GLU A 1 97 ? 15.594 4.421 -8.563 1.00 95.88 97 GLU A C 1
ATOM 792 O O . GLU A 1 97 ? 15.748 3.236 -8.258 1.00 95.88 97 GLU A O 1
ATOM 797 N N . GLY A 1 98 ? 14.388 4.958 -8.713 1.00 97.69 98 GLY A N 1
ATOM 798 C CA . GLY A 1 98 ? 13.133 4.245 -8.602 1.00 97.69 98 GLY A CA 1
ATOM 799 C C . GLY A 1 98 ? 12.430 4.082 -9.945 1.00 97.69 98 GLY A C 1
ATOM 800 O O . GLY A 1 98 ? 12.575 4.899 -10.848 1.00 97.69 98 GLY A O 1
ATOM 801 N N . VAL A 1 99 ? 11.639 3.022 -10.063 1.00 98.19 99 VAL A N 1
ATOM 802 C CA . VAL A 1 99 ? 10.729 2.792 -11.193 1.00 98.19 99 VAL A CA 1
ATOM 803 C C . VAL A 1 99 ? 9.388 2.288 -10.671 1.00 98.19 99 VAL A C 1
ATOM 805 O O . VAL A 1 99 ? 9.344 1.629 -9.634 1.00 98.19 99 VAL A O 1
ATOM 808 N N . GLU A 1 100 ? 8.291 2.589 -11.361 1.00 97.94 100 GLU A N 1
ATOM 809 C CA . GLU A 1 100 ? 6.948 2.139 -10.978 1.00 97.94 100 GLU A CA 1
ATOM 810 C C . GLU A 1 100 ? 6.517 0.950 -11.852 1.00 97.94 100 GLU A C 1
ATOM 812 O O . GLU A 1 100 ? 6.628 0.979 -13.079 1.00 97.94 100 GLU A O 1
ATOM 817 N N . ALA A 1 101 ? 6.073 -0.142 -11.227 1.00 98.00 101 ALA A N 1
ATOM 818 C CA . ALA A 1 101 ? 5.843 -1.396 -11.940 1.00 98.00 101 ALA A CA 1
ATOM 819 C C . ALA A 1 101 ? 4.611 -1.366 -12.858 1.00 98.00 101 ALA A C 1
ATOM 821 O O . ALA A 1 101 ? 4.622 -2.012 -13.905 1.00 98.00 101 ALA A O 1
ATOM 822 N N . THR A 1 102 ? 3.546 -0.649 -12.493 1.00 97.31 102 THR A N 1
ATOM 823 C CA . THR A 1 102 ? 2.342 -0.535 -13.332 1.00 97.31 102 THR A CA 1
ATOM 824 C C . THR A 1 102 ? 2.575 0.306 -14.586 1.00 97.31 102 THR A C 1
ATOM 826 O O . THR A 1 102 ? 1.929 0.060 -15.603 1.00 97.31 102 THR A O 1
ATOM 829 N N . GLU A 1 103 ? 3.545 1.221 -14.556 1.00 97.31 103 GLU A N 1
ATOM 830 C CA . GLU A 1 103 ? 4.045 1.922 -15.743 1.00 97.31 103 GLU A CA 1
ATOM 831 C C . GLU A 1 103 ? 4.952 1.033 -16.609 1.00 97.31 103 GLU A C 1
ATOM 833 O O . GLU A 1 103 ? 4.844 1.046 -17.836 1.00 97.31 103 GLU A O 1
ATOM 838 N N . LEU A 1 104 ? 5.837 0.240 -15.990 1.00 97.88 104 LEU A N 1
ATOM 839 C CA . LEU A 1 104 ? 6.758 -0.647 -16.715 1.00 97.88 104 LEU A CA 1
ATOM 840 C C . LEU A 1 104 ? 6.072 -1.852 -17.369 1.00 97.88 104 LEU A C 1
ATOM 842 O O . LEU A 1 104 ? 6.545 -2.314 -18.417 1.00 97.88 104 LEU A O 1
ATOM 846 N N . TYR A 1 105 ? 5.001 -2.350 -16.744 1.00 98.19 105 TYR A N 1
ATOM 847 C CA . TYR A 1 105 ? 4.271 -3.558 -17.137 1.00 98.19 105 TYR A CA 1
ATOM 848 C C . TYR A 1 105 ? 2.752 -3.297 -17.218 1.00 98.19 105 TYR A C 1
ATOM 850 O O . TYR A 1 105 ? 1.973 -3.873 -16.445 1.00 98.19 105 TYR A O 1
ATOM 858 N N . PRO A 1 106 ? 2.299 -2.427 -18.144 1.00 97.44 106 PRO A N 1
ATOM 859 C CA . PRO A 1 106 ? 0.890 -2.048 -18.269 1.00 97.44 106 PRO A CA 1
ATOM 860 C C . PRO A 1 106 ? -0.009 -3.203 -18.737 1.00 97.44 106 PRO A C 1
ATOM 862 O O . PRO A 1 106 ? -1.231 -3.108 -18.659 1.00 97.44 106 PRO A O 1
ATOM 865 N N . GLU A 1 107 ? 0.568 -4.303 -19.226 1.00 97.44 107 GLU A N 1
ATOM 866 C CA . GLU A 1 107 ? -0.169 -5.507 -19.604 1.00 97.44 107 GLU A CA 1
ATOM 867 C C . GLU A 1 107 ? -0.672 -6.319 -18.398 1.00 97.44 107 GLU A C 1
ATOM 869 O O . GLU A 1 107 ? -1.545 -7.181 -18.549 1.00 97.44 107 GLU A O 1
ATOM 874 N N . ILE A 1 108 ? -0.127 -6.078 -17.199 1.00 97.06 108 ILE A N 1
ATOM 875 C CA . ILE A 1 108 ? -0.610 -6.715 -15.975 1.00 97.06 108 ILE A CA 1
ATOM 876 C C . ILE A 1 108 ? -1.886 -6.007 -15.521 1.00 97.06 108 ILE A C 1
ATOM 878 O O . ILE A 1 108 ? -1.868 -4.914 -14.959 1.00 97.06 108 ILE A O 1
ATOM 882 N N . ASN A 1 109 ? -3.011 -6.691 -15.718 1.00 97.00 109 ASN A N 1
ATOM 883 C CA . ASN A 1 109 ? -4.271 -6.337 -15.077 1.00 97.00 109 ASN A CA 1
ATOM 884 C C . ASN A 1 109 ? -4.194 -6.705 -13.592 1.00 97.00 109 ASN A C 1
ATOM 886 O O . ASN A 1 109 ? -4.397 -7.872 -13.244 1.00 97.00 109 ASN A O 1
ATOM 890 N N . TYR A 1 110 ? -3.863 -5.723 -12.756 1.00 98.12 110 TYR A N 1
ATOM 891 C CA . TYR A 1 110 ? -3.849 -5.876 -11.306 1.00 98.12 110 TYR A CA 1
ATOM 892 C C . TYR A 1 110 ? -5.268 -5.853 -10.719 1.00 98.12 110 TYR A C 1
ATOM 894 O O . TYR A 1 110 ? -6.189 -5.223 -11.254 1.00 98.12 110 TYR A O 1
ATOM 902 N N . VAL A 1 111 ? -5.439 -6.518 -9.583 1.00 98.38 111 VAL A N 1
ATOM 903 C CA . VAL A 1 111 ? -6.669 -6.577 -8.803 1.00 98.38 111 VAL A CA 1
ATOM 904 C C . VAL A 1 111 ? -6.888 -5.237 -8.105 1.00 98.38 111 VAL A C 1
ATOM 906 O O . VAL A 1 111 ? -6.039 -4.738 -7.360 1.00 98.38 111 VAL A O 1
ATOM 909 N N . SER A 1 112 ? -8.054 -4.632 -8.338 1.00 98.19 112 SER A N 1
ATOM 910 C CA . SER A 1 112 ? -8.420 -3.397 -7.648 1.00 98.19 112 SER A CA 1
ATOM 911 C C . SER A 1 112 ? -8.797 -3.666 -6.188 1.00 98.19 112 SER A C 1
ATOM 913 O O . SER A 1 112 ? -9.327 -4.730 -5.870 1.00 98.19 112 SER A O 1
ATOM 915 N N . ALA A 1 113 ? -8.619 -2.686 -5.299 1.00 96.38 113 ALA A N 1
ATOM 916 C CA . ALA A 1 113 ? -9.057 -2.812 -3.903 1.00 96.38 113 ALA A CA 1
ATOM 917 C C . ALA A 1 113 ? -10.559 -3.158 -3.789 1.00 96.38 113 ALA A C 1
ATOM 919 O O . ALA A 1 113 ? -10.958 -3.935 -2.924 1.00 96.38 113 ALA A O 1
ATOM 920 N N . VAL A 1 114 ? -11.388 -2.627 -4.699 1.00 97.00 114 VAL A N 1
ATOM 921 C CA . VAL A 1 114 ? -12.824 -2.939 -4.786 1.00 97.00 114 VAL A CA 1
ATOM 922 C C . VAL A 1 114 ? -13.046 -4.410 -5.132 1.00 97.00 114 VAL A C 1
ATOM 924 O O . VAL A 1 114 ? -13.850 -5.076 -4.484 1.00 97.00 114 VAL A O 1
ATOM 927 N N . ASP A 1 115 ? -12.350 -4.925 -6.146 1.00 98.06 115 ASP A N 1
ATOM 928 C CA . ASP A 1 115 ? -12.521 -6.312 -6.587 1.00 98.06 115 ASP A CA 1
ATOM 929 C C . ASP A 1 115 ? -11.956 -7.312 -5.577 1.00 98.06 115 ASP A C 1
ATOM 931 O O . ASP A 1 115 ? -12.553 -8.367 -5.375 1.00 98.06 115 ASP A O 1
ATOM 935 N N . TYR A 1 116 ? -10.870 -6.958 -4.885 1.00 98.00 116 TYR A N 1
ATOM 936 C CA . TYR A 1 116 ? -10.342 -7.750 -3.776 1.00 98.00 116 TYR A CA 1
ATOM 937 C C . TYR A 1 116 ? -11.371 -7.875 -2.645 1.00 98.00 116 TYR A C 1
ATOM 939 O O . TYR A 1 116 ? -11.666 -8.977 -2.190 1.00 98.00 116 TYR A O 1
ATOM 947 N N . MET A 1 117 ? -11.978 -6.762 -2.218 1.00 97.56 117 MET A N 1
ATOM 948 C CA . MET A 1 117 ? -12.937 -6.770 -1.106 1.00 97.56 117 MET A CA 1
ATOM 949 C C . MET A 1 117 ? -14.219 -7.556 -1.406 1.00 97.56 117 MET A C 1
ATOM 951 O O . MET A 1 117 ? -14.795 -8.133 -0.488 1.00 97.56 117 MET A O 1
ATOM 955 N N . LYS A 1 118 ? -14.649 -7.657 -2.671 1.00 97.75 118 LYS A N 1
ATOM 956 C CA . LYS A 1 118 ? -15.809 -8.491 -3.050 1.00 97.75 118 LYS A CA 1
ATOM 957 C C . LYS A 1 118 ? -15.649 -9.966 -2.669 1.00 97.75 118 LYS A C 1
ATOM 959 O O . LYS A 1 118 ? -16.655 -10.650 -2.550 1.00 97.75 118 LYS A O 1
ATOM 964 N N . ARG A 1 119 ? -14.418 -10.453 -2.463 1.00 97.19 119 ARG A N 1
ATOM 965 C CA . ARG A 1 119 ? -14.136 -11.831 -2.020 1.00 97.19 119 ARG A CA 1
ATOM 966 C C . ARG A 1 119 ? -14.659 -12.131 -0.605 1.00 97.19 119 ARG A C 1
ATOM 968 O O . ARG A 1 119 ? -14.736 -13.297 -0.239 1.00 97.19 119 ARG A O 1
ATOM 975 N N . TYR A 1 120 ? -14.980 -11.098 0.179 1.00 96.19 120 TYR A N 1
ATOM 976 C CA . TYR A 1 120 ? -15.429 -11.200 1.574 1.00 96.19 120 TYR A CA 1
ATOM 977 C C . TYR A 1 120 ? -16.934 -10.950 1.762 1.00 96.19 120 TYR A C 1
ATOM 979 O O . TYR A 1 120 ? -17.390 -10.870 2.904 1.00 96.19 120 TYR A O 1
ATOM 987 N N . LEU A 1 121 ? -17.680 -10.768 0.669 1.00 91.25 121 LEU A N 1
ATOM 988 C CA . LEU A 1 121 ? -19.145 -10.694 0.673 1.00 91.25 121 LEU A CA 1
ATOM 989 C C . LEU A 1 121 ? -19.747 -12.095 0.578 1.00 91.25 121 LEU A C 1
ATOM 991 O O . LEU A 1 121 ? -20.768 -12.323 1.264 1.00 91.25 121 LEU A O 1
#

pLDDT: mean 97.27, std 1.31, range [91.25, 98.56]